Protein AF-A0A7W4C5N1-F1 (afdb_monomer)

Secondary structure (DSSP, 8-state):
---EEEEEEEEEEEEEEE----HHHHHHTTT-HHHHHHHHHHHHHHHHHTTT-EEEE-TT----TT-EEEEEEEEEEEEEEEGGGEETTEEPTTHHHHHHHHHHHHHHHHHHHSSSEEEEEEEEE-----------

Nearest PDB structures (foldseek):
  2v8d-assembly1_A  TM=3.261E-01  e=5.263E-03  Lachancea kluyveri
  2v8v-assembly1_B  TM=2.972E-01  e=4.337E-03  Lachancea kluyveri
  1r3n-assembly2_C  TM=3.039E-01  e=2.815E-02  Lachancea kluyveri
  3qae-assembly1_A-2  TM=3.222E-01  e=3.961E-01  Streptococcus pneumoniae R6
  2y9h-assembly3_E  TM=3.657E-01  e=2.571E+00  Thermus thermophilus HB8

Mean predicted aligned error: 8.04 Å

Sequence (136 aa):
MSDSAVFEIMAQFKLVITHEFTSEDLADAEGDIPTMHENFEHEVQVGFSQSDIDIMIDDDVKITADNQIGFSGYLKRCYEFKTEEFDNDELIDGCFETQLNDMKLEVINCCDMSLYEITLISYSWADDELVEIIPN

Structure (mmCIF, N/CA/C/O backbone):
data_AF-A0A7W4C5N1-F1
#
_entry.id   AF-A0A7W4C5N1-F1
#
loop_
_atom_site.group_PDB
_atom_site.id
_atom_site.type_symbol
_atom_site.label_atom_id
_atom_site.label_alt_id
_atom_site.label_comp_id
_atom_site.label_asym_id
_atom_site.label_entity_id
_atom_site.label_seq_id
_atom_site.pdbx_PDB_ins_code
_atom_site.Cartn_x
_atom_site.Cartn_y
_atom_site.Cartn_z
_atom_site.occupancy
_atom_site.B_iso_or_equiv
_atom_site.auth_seq_id
_atom_site.auth_comp_id
_atom_site.auth_asym_id
_atom_site.auth_atom_id
_atom_site.pdbx_PDB_model_num
ATOM 1 N N . MET A 1 1 ? 28.747 10.958 -24.511 1.00 49.50 1 MET A N 1
ATOM 2 C CA . MET A 1 1 ? 27.674 11.038 -23.506 1.00 49.50 1 MET A CA 1
ATOM 3 C C . MET A 1 1 ? 26.752 9.888 -23.849 1.00 49.50 1 MET A C 1
ATOM 5 O O . MET A 1 1 ? 26.517 9.699 -25.031 1.00 49.50 1 MET A O 1
ATOM 9 N N . SER A 1 2 ? 26.448 9.015 -22.895 1.00 54.16 2 SER A N 1
ATOM 10 C CA . SER A 1 2 ? 25.509 7.909 -23.099 1.00 54.16 2 SER A CA 1
ATOM 11 C C . SER A 1 2 ? 24.101 8.480 -23.026 1.00 54.16 2 SER A C 1
ATOM 13 O O . SER A 1 2 ? 23.802 9.158 -22.045 1.00 54.16 2 SER A O 1
ATOM 15 N N . ASP A 1 3 ? 23.293 8.246 -24.052 1.00 71.62 3 ASP A N 1
ATOM 16 C CA . ASP A 1 3 ? 21.919 8.733 -24.098 1.00 71.62 3 ASP A CA 1
ATOM 17 C C . ASP A 1 3 ? 21.072 7.897 -23.123 1.00 71.62 3 ASP A C 1
ATOM 19 O O . ASP A 1 3 ? 21.063 6.666 -23.185 1.00 71.62 3 ASP A O 1
ATOM 23 N N . SER A 1 4 ? 20.412 8.543 -22.171 1.00 76.12 4 SER A N 1
ATOM 24 C CA . SER A 1 4 ? 19.493 7.896 -21.233 1.00 76.12 4 SER A CA 1
ATOM 25 C C . SER A 1 4 ? 18.124 8.557 -21.307 1.00 76.12 4 SER A C 1
ATOM 27 O O . SER A 1 4 ? 17.996 9.712 -21.719 1.00 76.12 4 SER A O 1
ATOM 29 N N . ALA A 1 5 ? 17.097 7.803 -20.937 1.00 76.50 5 ALA A N 1
ATOM 30 C CA . ALA A 1 5 ? 15.722 8.265 -20.888 1.00 76.50 5 ALA A CA 1
ATOM 31 C C . ALA A 1 5 ? 15.152 8.008 -19.489 1.00 76.50 5 ALA A C 1
ATOM 33 O O . ALA A 1 5 ? 15.393 6.959 -18.891 1.00 76.50 5 ALA A O 1
ATOM 34 N N . VAL A 1 6 ? 14.421 8.988 -18.955 1.00 81.44 6 VAL A N 1
ATOM 35 C CA . VAL A 1 6 ? 13.794 8.902 -17.632 1.00 81.44 6 VAL A CA 1
ATOM 36 C C . VAL A 1 6 ? 12.314 8.606 -17.809 1.00 81.44 6 VAL A C 1
ATOM 38 O O . VAL A 1 6 ? 11.621 9.311 -18.539 1.00 81.44 6 VAL A O 1
ATOM 41 N N . PHE A 1 7 ? 11.845 7.570 -17.124 1.00 78.88 7 PHE A N 1
ATOM 42 C CA . PHE A 1 7 ? 10.466 7.111 -17.160 1.00 78.88 7 PHE A CA 1
ATOM 43 C C . PHE A 1 7 ? 9.846 7.265 -15.790 1.00 78.88 7 PHE A C 1
ATOM 45 O O . PHE A 1 7 ? 10.428 6.875 -14.779 1.00 78.88 7 PHE A O 1
ATOM 52 N N . GLU A 1 8 ? 8.643 7.810 -15.778 1.00 84.62 8 GLU A N 1
ATOM 53 C CA . GLU A 1 8 ? 7.815 7.896 -14.594 1.00 84.62 8 GLU A CA 1
ATOM 54 C C . GLU A 1 8 ? 6.818 6.739 -14.616 1.00 84.62 8 GLU A C 1
ATOM 56 O O . GLU A 1 8 ? 6.030 6.610 -15.547 1.00 84.62 8 GLU A O 1
ATOM 61 N N . ILE A 1 9 ? 6.873 5.883 -13.599 1.00 85.00 9 ILE A N 1
ATOM 62 C CA . ILE A 1 9 ? 5.985 4.731 -13.462 1.00 85.00 9 ILE A CA 1
ATOM 63 C C . ILE A 1 9 ? 5.054 4.992 -12.286 1.00 85.00 9 ILE A C 1
ATOM 65 O O . ILE A 1 9 ? 5.501 5.288 -11.174 1.00 85.00 9 ILE A O 1
ATOM 69 N N . MET A 1 10 ? 3.752 4.857 -12.535 1.00 88.88 10 MET A N 1
ATOM 70 C CA . MET A 1 10 ? 2.719 4.932 -11.512 1.00 88.88 10 MET A CA 1
ATOM 71 C C . MET A 1 10 ? 2.015 3.582 -11.376 1.00 88.88 10 MET A C 1
ATOM 73 O O . MET A 1 10 ? 1.438 3.055 -12.327 1.00 88.88 10 MET A O 1
ATOM 77 N N . ALA A 1 11 ? 2.024 3.047 -10.161 1.00 90.44 11 ALA A N 1
ATOM 78 C CA . ALA A 1 11 ? 1.266 1.871 -9.778 1.00 90.44 11 ALA A CA 1
ATOM 79 C C . ALA A 1 11 ? 0.149 2.247 -8.803 1.00 90.44 11 ALA A C 1
ATOM 81 O O . ALA A 1 11 ? 0.289 3.148 -7.978 1.00 90.44 11 ALA A O 1
ATOM 82 N N . GLN A 1 12 ? -0.958 1.525 -8.898 1.00 92.38 12 GLN A N 1
ATOM 83 C CA . GLN A 1 12 ? -2.094 1.583 -7.991 1.00 92.38 12 GLN A CA 1
ATOM 84 C C . GLN A 1 12 ? -2.235 0.233 -7.303 1.00 92.38 12 GLN A C 1
ATOM 86 O O . GLN A 1 12 ? -2.069 -0.823 -7.924 1.00 92.38 12 GLN A O 1
ATOM 91 N N . PHE A 1 13 ? -2.584 0.241 -6.028 1.00 92.44 13 PHE A N 1
ATOM 92 C CA . PHE A 1 13 ? -2.753 -0.983 -5.267 1.00 92.44 13 PHE A CA 1
ATOM 93 C C . PHE A 1 13 ? -3.878 -0.863 -4.246 1.00 92.44 13 PHE A C 1
ATOM 95 O O . PHE A 1 13 ? -4.353 0.225 -3.934 1.00 92.44 13 PHE A O 1
ATOM 102 N N . LYS A 1 14 ? -4.319 -2.018 -3.746 1.00 93.00 14 LYS A N 1
ATOM 103 C CA . LYS A 1 14 ? -5.305 -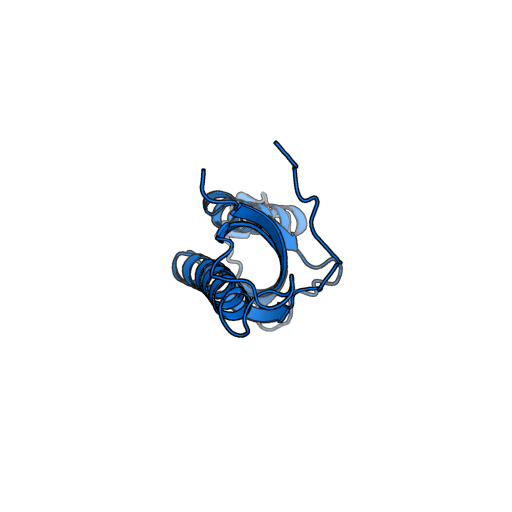2.114 -2.670 1.00 93.00 14 LYS A CA 1
ATOM 104 C C . LYS A 1 14 ? -4.775 -2.973 -1.547 1.00 93.00 14 LYS A C 1
ATOM 106 O O . LYS A 1 14 ? -4.237 -4.053 -1.802 1.00 93.00 14 LYS A O 1
ATOM 111 N N . LEU A 1 15 ? -4.978 -2.509 -0.327 1.00 92.94 15 LEU A N 1
ATOM 112 C CA . LEU A 1 15 ? -4.585 -3.176 0.901 1.00 92.94 15 LEU A CA 1
ATOM 113 C C . LEU A 1 15 ? -5.822 -3.486 1.735 1.00 92.94 15 LEU A C 1
ATOM 115 O O . LEU A 1 15 ? -6.825 -2.775 1.683 1.00 92.94 15 LEU A O 1
ATOM 119 N N . VAL A 1 16 ? -5.722 -4.533 2.539 1.00 92.12 16 VAL A N 1
ATOM 120 C CA . VAL A 1 16 ? -6.628 -4.781 3.657 1.00 92.12 16 VAL A CA 1
ATOM 121 C C . VAL A 1 16 ? -5.793 -4.863 4.917 1.00 92.12 16 VAL A C 1
ATOM 123 O O . VAL A 1 16 ? -4.829 -5.625 4.968 1.00 92.12 16 VAL A O 1
ATOM 126 N N . ILE A 1 17 ? -6.174 -4.087 5.923 1.00 90.94 17 ILE A N 1
ATOM 127 C CA . ILE A 1 17 ? -5.542 -4.084 7.238 1.00 90.94 17 ILE A CA 1
ATOM 128 C C . ILE A 1 17 ? -6.499 -4.724 8.229 1.00 90.94 17 ILE A C 1
ATOM 130 O O . ILE A 1 17 ? -7.671 -4.350 8.286 1.00 90.94 17 ILE A O 1
ATOM 134 N N . THR A 1 18 ? -6.000 -5.689 8.995 1.00 89.38 18 THR A N 1
ATOM 135 C CA . THR A 1 18 ? -6.751 -6.308 10.089 1.00 89.38 18 THR A CA 1
ATOM 136 C C . THR A 1 18 ? -6.353 -5.631 11.394 1.00 89.38 18 THR A C 1
ATOM 138 O O . THR A 1 18 ? -5.192 -5.696 11.800 1.00 89.38 18 THR A O 1
ATOM 141 N N . HIS A 1 19 ? -7.306 -4.964 12.044 1.00 88.19 19 HIS A N 1
ATOM 142 C CA . HIS A 1 19 ? -7.068 -4.262 13.302 1.00 88.19 19 HIS A CA 1
ATOM 143 C C . HIS A 1 19 ? -8.289 -4.341 14.222 1.00 88.19 19 HIS A C 1
ATOM 145 O O . HIS A 1 19 ? -9.363 -3.829 13.907 1.00 88.19 19 HIS A O 1
ATOM 151 N N . GLU A 1 20 ? -8.120 -4.990 15.373 1.00 88.12 20 GLU A N 1
ATOM 152 C CA . GLU A 1 20 ? -9.146 -5.064 16.412 1.00 88.12 20 GLU A CA 1
ATOM 153 C C . GLU A 1 20 ? -9.065 -3.831 17.317 1.00 88.12 20 GLU A C 1
ATOM 155 O O . GLU A 1 20 ? -8.172 -3.736 18.157 1.00 88.12 20 GLU A O 1
ATOM 160 N N . PHE A 1 21 ? -10.021 -2.912 17.158 1.00 86.12 21 PHE A N 1
ATOM 161 C CA . PHE A 1 21 ? -10.134 -1.740 18.023 1.00 86.12 21 PHE A CA 1
ATOM 162 C C . PHE A 1 21 ? -10.452 -2.144 19.461 1.00 86.12 21 PHE A C 1
ATOM 164 O O . PHE A 1 21 ? -11.401 -2.882 19.744 1.00 86.12 21 PHE A O 1
ATOM 171 N N . THR A 1 22 ? -9.673 -1.603 20.382 1.00 87.75 22 THR A N 1
ATOM 172 C CA . THR A 1 22 ? -9.767 -1.845 21.813 1.00 87.75 22 THR A CA 1
ATOM 173 C C . THR A 1 22 ? -10.467 -0.691 22.532 1.00 87.75 22 THR A C 1
ATOM 175 O O . THR A 1 22 ? -10.771 0.366 21.978 1.00 87.75 22 THR A O 1
ATOM 178 N N . SER A 1 23 ? -10.731 -0.876 23.827 1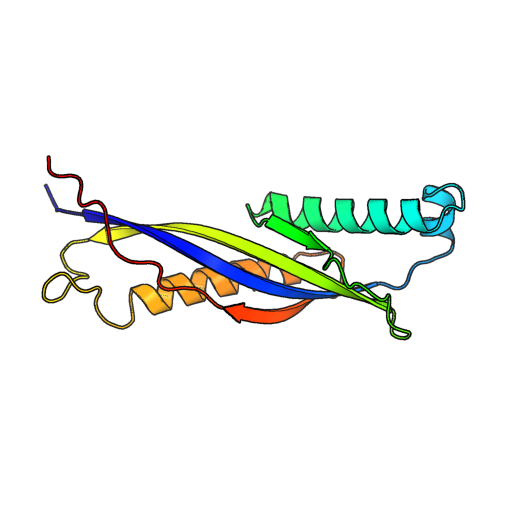.00 88.62 23 SER A N 1
ATOM 179 C CA . SER A 1 23 ? -11.233 0.205 24.681 1.00 88.62 23 SER A CA 1
ATOM 180 C C . SER A 1 23 ? -10.216 1.327 24.917 1.00 88.62 23 SER A C 1
ATOM 182 O O . SER A 1 23 ? -10.621 2.397 25.360 1.00 88.62 23 SER A O 1
ATOM 184 N N . GLU A 1 24 ? -8.924 1.067 24.698 1.00 90.81 24 GLU A N 1
ATOM 185 C CA . GLU A 1 24 ? -7.861 2.074 24.804 1.00 90.81 24 GLU A CA 1
ATOM 186 C C . GLU A 1 24 ? -7.916 3.017 23.601 1.00 90.81 24 GLU A C 1
ATOM 188 O O . GLU A 1 24 ? -8.033 4.221 23.801 1.00 90.81 24 GLU A O 1
ATO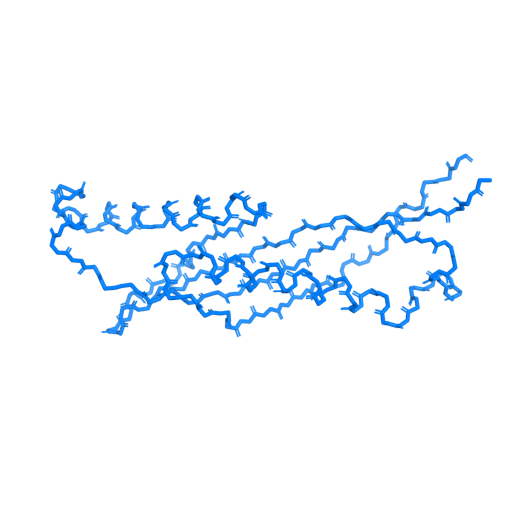M 193 N N . ASP A 1 25 ? -8.038 2.471 22.387 1.00 87.62 25 ASP A N 1
ATOM 194 C CA . ASP A 1 25 ? -8.205 3.255 21.152 1.00 87.62 25 ASP A CA 1
ATOM 195 C C . ASP A 1 25 ? -9.431 4.180 21.228 1.00 87.62 25 ASP A C 1
ATOM 197 O O . ASP A 1 25 ? -9.390 5.355 20.861 1.00 87.62 25 ASP A O 1
ATOM 201 N N . LEU A 1 26 ? -10.533 3.668 21.786 1.00 89.31 26 LEU A N 1
ATOM 202 C CA . LEU A 1 26 ? -11.740 4.459 22.008 1.00 89.31 26 LEU A CA 1
ATOM 203 C C . LEU A 1 26 ? -11.547 5.533 23.091 1.00 89.31 26 LEU A C 1
ATOM 205 O O . LEU A 1 26 ? -12.152 6.600 23.003 1.00 89.31 26 LEU A O 1
ATOM 209 N N . ALA A 1 27 ? -10.749 5.266 24.126 1.00 92.25 27 ALA A N 1
ATOM 210 C CA . ALA A 1 27 ? -10.459 6.244 25.172 1.00 92.25 27 ALA A CA 1
ATOM 211 C C . ALA A 1 27 ? -9.560 7.377 24.655 1.00 92.25 27 ALA A C 1
ATOM 213 O O . ALA A 1 27 ? -9.820 8.538 24.977 1.00 92.25 27 ALA A O 1
ATOM 214 N N . ASP A 1 28 ? -8.572 7.050 23.821 1.00 91.38 28 ASP A N 1
ATOM 215 C CA . ASP A 1 28 ? -7.698 8.012 23.142 1.00 91.38 28 ASP A CA 1
ATOM 216 C C . ASP A 1 28 ? -8.479 8.906 22.168 1.00 91.38 28 ASP A C 1
ATOM 218 O O . ASP A 1 28 ? -8.148 10.077 21.986 1.00 91.38 28 ASP A O 1
ATOM 222 N N . ALA A 1 29 ? -9.575 8.386 21.614 1.00 91.00 29 ALA A N 1
ATOM 223 C CA . ALA A 1 29 ? -10.540 9.128 20.807 1.00 91.00 29 ALA A CA 1
ATOM 224 C C . ALA A 1 29 ? -11.659 9.813 21.624 1.00 91.00 29 ALA A C 1
ATOM 226 O O . ALA A 1 29 ? -12.700 10.167 21.075 1.00 91.00 29 ALA A O 1
ATOM 227 N N . GLU A 1 30 ? -11.502 9.966 22.943 1.00 93.25 30 GLU A N 1
ATOM 228 C CA . GLU A 1 30 ? -12.492 10.583 23.847 1.00 93.25 30 GLU A CA 1
ATOM 229 C C . GLU A 1 30 ? -13.897 9.937 23.807 1.00 93.25 30 GLU A C 1
ATOM 231 O O . GLU A 1 30 ? -14.908 10.555 24.152 1.00 93.25 30 GLU A O 1
ATOM 236 N N . GLY A 1 31 ? -13.980 8.661 23.427 1.00 88.06 31 GLY A N 1
ATOM 237 C CA . GLY A 1 31 ? -15.233 7.928 23.264 1.00 88.06 31 GLY A CA 1
ATOM 238 C C . GLY A 1 31 ? -15.912 8.112 21.904 1.00 88.06 31 GLY A C 1
ATOM 239 O O . GLY A 1 31 ? -17.028 7.614 21.729 1.00 88.06 31 GLY A O 1
ATOM 240 N N . ASP A 1 32 ? -15.280 8.808 20.957 1.00 88.06 32 ASP A N 1
ATOM 241 C CA . ASP A 1 32 ? -15.822 9.078 19.628 1.00 88.06 32 ASP A CA 1
ATOM 242 C C . ASP A 1 32 ? -15.302 8.080 18.582 1.00 88.06 32 ASP A C 1
ATOM 244 O O . ASP A 1 32 ? -14.118 8.021 18.261 1.00 88.06 32 ASP A O 1
ATOM 248 N N . ILE A 1 33 ? -16.219 7.282 18.029 1.00 85.19 33 ILE A N 1
ATOM 249 C CA . ILE A 1 33 ? -15.891 6.238 17.048 1.00 85.19 33 ILE A CA 1
ATOM 250 C C . ILE A 1 33 ? -15.298 6.833 15.756 1.00 85.19 33 ILE A C 1
ATOM 252 O O . ILE A 1 33 ? -14.259 6.340 15.329 1.00 85.19 33 ILE A O 1
ATOM 256 N N . PRO A 1 34 ? -15.887 7.869 15.122 1.00 86.06 34 PRO A N 1
ATOM 257 C CA . PRO A 1 34 ? -15.275 8.521 13.963 1.00 86.06 34 PRO A CA 1
ATOM 258 C C . PRO A 1 34 ? -13.831 8.961 14.215 1.00 86.06 34 PRO A C 1
ATOM 260 O O . PRO A 1 34 ? -12.952 8.587 13.447 1.00 86.06 34 PRO A O 1
ATOM 263 N N . THR A 1 35 ? -13.574 9.650 15.331 1.00 88.12 35 THR A N 1
ATOM 264 C CA . THR A 1 35 ? -12.221 10.091 15.706 1.00 88.12 35 THR A CA 1
ATOM 265 C C . THR A 1 35 ? -11.256 8.912 15.876 1.00 88.12 35 THR A C 1
ATOM 267 O O . THR A 1 35 ? -10.111 8.982 15.442 1.00 88.12 35 THR A O 1
ATOM 270 N N . MET A 1 36 ? -11.708 7.794 16.452 1.00 88.31 36 MET A N 1
ATOM 271 C CA . MET A 1 36 ? -10.905 6.569 16.568 1.00 88.31 36 MET A CA 1
ATOM 272 C C . MET A 1 36 ? -10.489 6.024 15.192 1.00 88.31 36 MET A C 1
ATOM 274 O O . MET A 1 36 ? -9.340 5.626 15.005 1.00 88.31 36 MET A O 1
ATOM 278 N N . HIS A 1 37 ? -11.399 6.036 14.214 1.00 85.19 37 HIS A N 1
ATOM 279 C CA . HIS A 1 37 ? -11.089 5.619 12.844 1.00 85.19 37 HIS A CA 1
ATOM 280 C C . HIS A 1 37 ? -10.159 6.600 12.125 1.00 85.19 37 HIS A C 1
ATOM 282 O O . HIS A 1 37 ? -9.239 6.149 11.449 1.00 85.19 37 HIS A O 1
ATOM 288 N N . GLU A 1 38 ? -10.361 7.908 12.296 1.00 87.69 38 GLU A N 1
ATOM 289 C CA . GLU A 1 38 ? -9.484 8.945 11.733 1.00 87.69 38 GLU A CA 1
ATOM 290 C C . GLU A 1 38 ? -8.057 8.843 12.295 1.00 87.69 38 GLU A C 1
ATOM 292 O O . GLU A 1 38 ? -7.087 8.930 11.543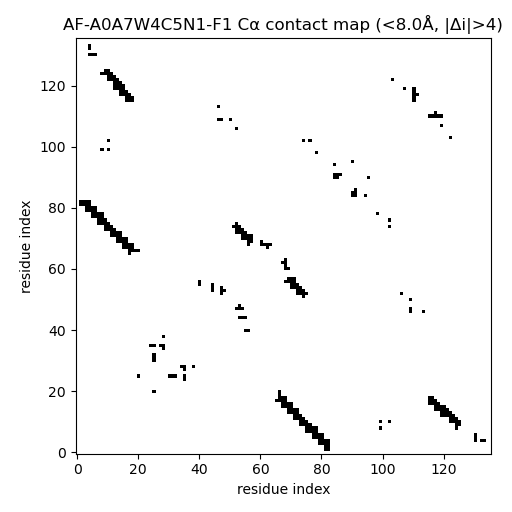 1.00 87.69 38 GLU A O 1
ATOM 297 N N . ASN A 1 39 ? -7.913 8.592 13.602 1.00 89.81 39 ASN A N 1
ATOM 298 C CA . ASN A 1 39 ? -6.612 8.378 14.241 1.00 89.81 39 ASN A CA 1
ATOM 299 C C . ASN A 1 39 ? -5.894 7.156 13.654 1.00 89.81 39 ASN A C 1
ATOM 301 O O . ASN A 1 39 ? -4.713 7.241 13.319 1.00 89.81 39 ASN A O 1
ATOM 305 N N . PHE A 1 40 ? -6.614 6.043 13.491 1.00 89.38 40 PHE A N 1
ATOM 306 C CA . PHE A 1 40 ? -6.074 4.834 12.875 1.00 89.38 40 PHE A CA 1
ATOM 307 C C . PHE A 1 40 ? -5.671 5.065 11.413 1.00 89.38 40 PHE A C 1
ATOM 309 O O . PHE A 1 40 ? -4.564 4.708 11.018 1.00 89.38 40 PHE A O 1
ATOM 316 N N . GLU A 1 41 ? -6.529 5.699 10.607 1.00 89.31 41 GLU A N 1
ATOM 317 C CA . GLU A 1 41 ? -6.200 6.050 9.221 1.00 89.31 41 GLU A CA 1
ATOM 318 C C . GLU A 1 41 ? -4.918 6.888 9.159 1.00 89.31 41 GLU A C 1
ATOM 320 O O . GLU A 1 41 ? -4.015 6.579 8.376 1.00 89.31 41 GLU A O 1
ATOM 325 N N . HIS A 1 42 ? -4.814 7.905 10.016 1.00 91.00 42 HIS A N 1
ATOM 326 C CA . HIS A 1 42 ? -3.648 8.772 10.078 1.00 91.00 42 HIS A CA 1
ATOM 327 C C . HIS A 1 42 ? -2.375 8.006 10.459 1.00 91.00 42 HIS A C 1
ATOM 329 O O . HIS A 1 42 ? -1.332 8.209 9.839 1.00 91.00 42 HIS A O 1
ATOM 335 N N . GLU A 1 43 ? -2.443 7.105 11.441 1.00 91.56 43 GLU A N 1
ATOM 336 C CA . GLU A 1 43 ? -1.297 6.291 11.856 1.00 91.56 43 GLU A CA 1
ATOM 337 C C . GLU A 1 43 ? -0.781 5.414 10.708 1.00 91.56 43 GLU A C 1
ATOM 339 O O . GLU A 1 43 ? 0.422 5.404 10.420 1.00 91.56 43 GLU A O 1
ATOM 344 N N . VAL A 1 44 ? -1.685 4.735 9.995 1.00 90.94 44 VAL A N 1
ATOM 345 C CA . VAL A 1 44 ? -1.312 3.908 8.840 1.00 90.94 44 VAL A CA 1
ATOM 346 C C . VAL A 1 44 ? -0.729 4.784 7.723 1.00 90.94 44 VAL A C 1
ATOM 348 O O . VAL A 1 44 ? 0.327 4.456 7.180 1.00 90.94 44 VAL A O 1
ATOM 351 N N . GLN A 1 45 ? -1.354 5.923 7.405 1.00 91.38 45 GLN A N 1
ATOM 352 C CA . GLN A 1 45 ? -0.845 6.870 6.404 1.00 91.38 45 GLN A CA 1
ATOM 353 C C . GLN A 1 45 ? 0.565 7.360 6.739 1.00 91.38 45 GLN A C 1
ATOM 355 O O . GLN A 1 45 ? 1.427 7.404 5.861 1.00 91.38 45 GLN A O 1
ATOM 360 N N . VAL A 1 46 ? 0.834 7.677 8.008 1.00 91.31 46 VAL A N 1
ATOM 361 C CA . VAL A 1 46 ? 2.171 8.074 8.464 1.00 91.31 46 VAL A CA 1
ATOM 362 C C . VAL A 1 46 ? 3.172 6.946 8.227 1.00 91.31 46 VAL A C 1
ATOM 364 O O . VAL A 1 46 ? 4.250 7.214 7.695 1.00 91.31 46 VAL A O 1
ATOM 367 N N . GLY A 1 47 ? 2.818 5.696 8.538 1.00 90.31 47 GLY A N 1
ATOM 368 C CA . GLY A 1 47 ? 3.668 4.529 8.282 1.00 90.31 47 GLY A CA 1
ATOM 369 C C . GLY A 1 47 ? 4.070 4.378 6.809 1.00 90.31 47 GLY A C 1
ATOM 370 O O . GLY A 1 47 ? 5.251 4.214 6.504 1.00 90.31 47 GLY A O 1
ATOM 371 N N . PHE A 1 48 ? 3.114 4.514 5.888 1.00 91.88 48 PHE A N 1
ATOM 372 C CA . PHE A 1 48 ? 3.373 4.409 4.446 1.00 91.88 48 PHE A CA 1
ATOM 373 C C . PHE A 1 48 ? 4.116 5.627 3.881 1.00 91.88 48 PHE A C 1
ATOM 375 O O . PHE A 1 48 ? 5.026 5.472 3.062 1.00 91.88 48 PHE A O 1
ATOM 382 N N . SER A 1 49 ? 3.821 6.829 4.385 1.00 90.62 49 SER A N 1
ATOM 383 C CA . SER A 1 49 ? 4.482 8.066 3.947 1.00 90.62 49 SER A CA 1
ATOM 384 C C . SER A 1 49 ? 5.987 8.082 4.237 1.00 90.62 49 SER A C 1
ATOM 386 O O . SER A 1 49 ? 6.747 8.714 3.510 1.00 90.62 49 SER A O 1
ATOM 388 N N . GLN A 1 50 ? 6.452 7.340 5.251 1.00 88.25 50 GLN A N 1
ATOM 389 C CA . GLN A 1 50 ? 7.886 7.178 5.529 1.00 88.25 50 GLN A CA 1
ATOM 390 C C . GLN A 1 50 ? 8.630 6.427 4.415 1.00 88.25 50 GLN A C 1
ATOM 392 O O . GLN A 1 50 ? 9.854 6.511 4.340 1.00 88.25 50 GLN A O 1
ATOM 397 N N . SER A 1 51 ? 7.895 5.700 3.571 1.00 87.19 51 SER A N 1
ATOM 398 C CA . SER A 1 51 ? 8.404 4.981 2.400 1.00 87.19 51 SER A CA 1
ATOM 399 C C . SER A 1 51 ? 8.029 5.679 1.083 1.00 87.19 51 SER A C 1
ATOM 401 O O . SER A 1 51 ? 8.076 5.055 0.028 1.00 87.19 51 SER A O 1
ATOM 403 N N . ASP A 1 52 ? 7.618 6.955 1.120 1.00 89.00 52 ASP A N 1
ATOM 404 C CA . ASP A 1 52 ? 7.122 7.701 -0.047 1.00 89.00 52 ASP A CA 1
ATOM 405 C C . ASP A 1 52 ? 6.007 6.943 -0.798 1.00 89.00 52 ASP A C 1
ATOM 407 O O . ASP A 1 52 ? 6.002 6.869 -2.035 1.00 89.00 52 ASP A O 1
ATOM 411 N N . ILE A 1 53 ? 5.107 6.311 -0.035 1.00 91.44 53 ILE A N 1
ATOM 412 C CA . ILE A 1 53 ? 3.927 5.607 -0.534 1.00 91.44 53 ILE A CA 1
ATOM 413 C C . ILE A 1 53 ? 2.684 6.323 -0.015 1.00 91.44 53 ILE A C 1
ATOM 415 O O . ILE A 1 53 ? 2.505 6.473 1.194 1.00 91.44 53 ILE A O 1
ATOM 419 N N . ASP A 1 54 ? 1.804 6.716 -0.929 1.00 89.50 54 ASP A N 1
ATOM 420 C CA . ASP A 1 54 ? 0.549 7.366 -0.578 1.00 89.50 54 ASP A CA 1
ATOM 421 C C . ASP A 1 54 ? -0.569 6.327 -0.479 1.00 89.50 54 ASP A C 1
ATOM 423 O O . ASP A 1 54 ? -0.770 5.518 -1.389 1.00 89.50 54 ASP A O 1
ATOM 427 N N . ILE A 1 55 ? -1.329 6.367 0.614 1.00 90.56 55 ILE A N 1
ATOM 428 C CA . ILE A 1 55 ? -2.526 5.544 0.806 1.00 90.56 55 ILE A CA 1
ATOM 429 C C . ILE A 1 55 ? -3.683 6.399 1.321 1.00 90.56 55 ILE A C 1
ATOM 431 O O . ILE A 1 55 ? -3.489 7.414 1.986 1.00 90.56 55 ILE A O 1
ATOM 435 N N . MET A 1 56 ? -4.900 5.957 1.049 1.00 87.62 56 MET A N 1
ATOM 436 C CA . MET A 1 56 ? -6.140 6.540 1.543 1.00 87.62 56 MET A CA 1
ATOM 437 C C . MET A 1 56 ? -7.111 5.424 1.898 1.00 87.62 56 MET A C 1
ATOM 439 O O . MET A 1 56 ? -7.093 4.357 1.274 1.00 87.62 56 MET A O 1
ATOM 443 N N . ILE A 1 57 ? -7.937 5.655 2.915 1.00 84.12 57 ILE A N 1
ATOM 444 C CA . ILE A 1 57 ? -9.016 4.725 3.226 1.00 84.12 57 ILE A CA 1
ATOM 445 C C . ILE A 1 57 ? -9.964 4.643 2.022 1.00 84.12 57 ILE A C 1
ATOM 447 O O . ILE A 1 57 ? -10.211 5.646 1.351 1.00 84.12 57 ILE A O 1
ATOM 451 N N . ASP A 1 58 ? -10.467 3.451 1.700 1.00 80.25 58 ASP A N 1
ATOM 452 C CA . ASP A 1 58 ? -11.471 3.346 0.640 1.00 80.25 58 ASP A CA 1
ATOM 453 C C . ASP A 1 58 ? -12.755 4.077 1.086 1.00 80.25 58 ASP A C 1
ATOM 455 O O . ASP A 1 58 ? -13.287 3.806 2.162 1.00 80.25 58 ASP A O 1
ATOM 459 N N . ASP A 1 59 ? -13.306 4.958 0.243 1.00 62.81 59 ASP A N 1
ATOM 460 C CA . ASP A 1 59 ? -14.544 5.714 0.538 1.00 62.81 59 ASP A CA 1
ATOM 461 C C . ASP A 1 59 ? -15.734 4.802 0.928 1.00 62.81 59 ASP A C 1
ATOM 463 O O . ASP A 1 59 ? -16.667 5.217 1.616 1.00 62.81 59 ASP A O 1
ATOM 467 N N . ASP A 1 60 ? -15.690 3.538 0.495 1.00 60.88 60 ASP A N 1
ATOM 468 C CA . ASP A 1 60 ? -16.691 2.499 0.745 1.00 60.88 60 ASP A CA 1
ATOM 469 C C . ASP A 1 60 ? -16.362 1.590 1.952 1.00 60.88 60 ASP A C 1
ATOM 471 O O . ASP A 1 60 ? -16.947 0.504 2.078 1.00 60.88 60 ASP A O 1
ATOM 475 N N . VAL A 1 61 ? -15.445 1.981 2.850 1.00 57.41 61 VAL A N 1
ATOM 476 C CA . VAL A 1 61 ? -15.095 1.164 4.023 1.00 57.41 61 VAL A CA 1
ATOM 477 C C . VAL A 1 61 ? -16.322 0.914 4.898 1.00 57.41 61 VAL A C 1
ATOM 479 O O . VAL A 1 61 ? -16.802 1.742 5.670 1.00 57.41 61 VAL A O 1
ATOM 482 N N . LYS A 1 62 ? -16.804 -0.323 4.817 1.00 56.75 62 LYS A N 1
ATOM 483 C CA . LYS A 1 62 ? -17.547 -0.966 5.890 1.00 56.75 62 LYS A CA 1
ATOM 484 C C . LYS A 1 62 ? -16.498 -1.660 6.731 1.00 56.75 62 LYS A C 1
ATOM 486 O O . LYS A 1 62 ? -15.886 -2.601 6.234 1.00 56.75 62 LYS A O 1
ATOM 491 N N . ILE A 1 63 ? -16.315 -1.234 7.980 1.00 62.44 63 ILE A N 1
ATOM 492 C CA . ILE A 1 63 ? -15.641 -2.077 8.972 1.00 62.44 63 ILE A CA 1
ATOM 493 C C . ILE A 1 63 ? -16.420 -3.383 8.966 1.00 62.44 63 ILE A C 1
ATOM 495 O O . ILE A 1 63 ? -17.601 -3.435 9.332 1.00 62.44 63 ILE A O 1
ATOM 499 N N . THR A 1 64 ? -15.811 -4.407 8.386 1.00 60.91 64 THR A N 1
ATOM 500 C CA . THR A 1 64 ? -16.461 -5.704 8.279 1.00 60.91 64 THR A CA 1
ATOM 501 C C . THR A 1 64 ? -16.538 -6.307 9.678 1.00 60.91 64 THR A C 1
ATOM 503 O O . THR A 1 64 ? -15.815 -5.899 10.586 1.00 60.91 64 THR A O 1
ATOM 506 N N . ALA A 1 65 ? -17.414 -7.291 9.877 1.00 61.22 65 ALA A N 1
ATOM 507 C CA . ALA A 1 65 ? -17.503 -7.995 11.159 1.00 61.22 65 ALA A CA 1
ATOM 508 C C . ALA A 1 65 ? -16.170 -8.650 11.586 1.00 61.22 65 ALA A C 1
ATOM 510 O O . ALA A 1 65 ? -16.023 -9.017 12.748 1.00 61.22 65 ALA A O 1
ATOM 511 N N . ASP A 1 66 ? -15.222 -8.765 10.653 1.00 65.44 66 ASP A N 1
ATOM 512 C CA . ASP A 1 66 ? -13.915 -9.389 10.822 1.00 65.44 66 ASP A CA 1
ATOM 513 C C . ASP A 1 66 ? -12.791 -8.367 11.089 1.00 65.44 66 ASP A C 1
ATOM 515 O O . ASP A 1 66 ? -11.620 -8.710 10.963 1.00 65.44 66 ASP A O 1
ATOM 519 N N . ASN A 1 67 ? -13.118 -7.115 11.449 1.00 79.88 67 ASN A N 1
ATOM 520 C CA . ASN A 1 67 ? -12.140 -6.062 11.774 1.00 79.88 67 ASN A CA 1
ATOM 521 C C . ASN A 1 67 ? -11.163 -5.733 10.627 1.00 79.88 67 ASN A C 1
ATOM 523 O O . ASN A 1 67 ? -10.009 -5.366 10.850 1.00 79.88 67 ASN A O 1
ATOM 527 N N . GLN A 1 68 ? -11.633 -5.868 9.385 1.00 85.00 68 GLN A N 1
ATOM 528 C CA . GLN A 1 68 ? -10.856 -5.561 8.186 1.00 85.00 68 GLN A CA 1
ATOM 529 C C . GLN A 1 68 ? -11.225 -4.195 7.615 1.00 85.00 68 GLN A C 1
ATOM 531 O O . GLN A 1 68 ? -12.411 -3.884 7.453 1.00 85.00 68 GLN A O 1
ATOM 536 N N . ILE A 1 69 ? -10.200 -3.421 7.265 1.00 87.50 69 ILE A N 1
ATOM 537 C CA . ILE A 1 69 ? -10.305 -2.063 6.728 1.00 87.50 69 ILE A CA 1
ATOM 538 C C . ILE A 1 69 ? -9.566 -2.010 5.390 1.00 87.50 69 ILE A C 1
ATOM 540 O O . ILE A 1 69 ? -8.401 -2.396 5.300 1.00 87.50 69 ILE A O 1
ATOM 544 N N . GLY A 1 70 ? -10.265 -1.569 4.344 1.00 89.31 70 GLY A N 1
ATOM 545 C CA . GLY A 1 70 ? -9.722 -1.445 2.992 1.00 89.31 70 GLY A CA 1
ATOM 546 C C . GLY A 1 70 ? -9.044 -0.096 2.766 1.00 89.31 70 GLY A C 1
ATOM 547 O O . GLY A 1 70 ? -9.580 0.939 3.155 1.00 89.31 70 GLY A O 1
ATOM 548 N N . PHE A 1 71 ? -7.890 -0.119 2.106 1.00 91.38 71 PHE A N 1
ATOM 549 C CA . PHE A 1 71 ? -7.169 1.072 1.666 1.00 91.38 71 PHE A CA 1
ATOM 550 C C . PHE A 1 71 ? -6.847 0.965 0.178 1.00 91.38 71 PHE A C 1
ATOM 552 O O . PHE A 1 71 ? -6.453 -0.102 -0.304 1.00 91.38 71 PHE A O 1
ATOM 559 N N . SER A 1 72 ? -6.930 2.087 -0.528 1.00 91.81 72 SER A N 1
ATO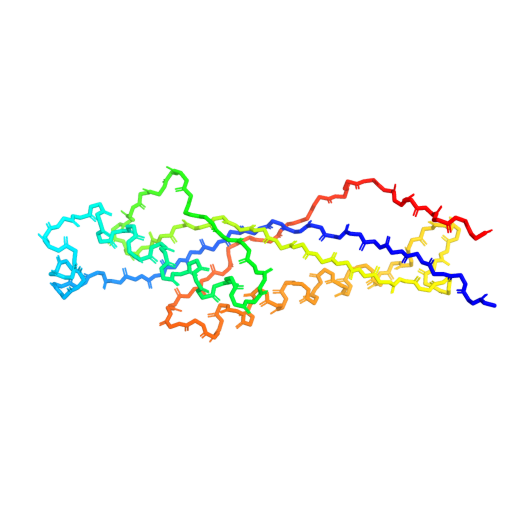M 560 C CA . SER A 1 72 ? -6.343 2.256 -1.855 1.00 91.81 72 SER A CA 1
ATOM 561 C C . SER A 1 72 ? -5.056 3.056 -1.738 1.00 91.81 72 SER A C 1
ATOM 563 O O . SER A 1 72 ? -4.956 3.978 -0.934 1.00 91.81 72 SER A O 1
ATOM 565 N N . GLY A 1 73 ? -4.062 2.722 -2.549 1.00 91.00 73 GLY A N 1
ATOM 566 C CA . GLY A 1 73 ? -2.794 3.430 -2.546 1.00 91.00 73 GLY A CA 1
ATOM 567 C C . GLY A 1 73 ? -2.174 3.561 -3.920 1.00 91.00 73 GLY A C 1
ATOM 568 O O . GLY A 1 73 ? -2.546 2.870 -4.873 1.00 91.00 73 GLY A O 1
ATOM 569 N N . TYR A 1 74 ? -1.225 4.483 -3.998 1.00 90.75 74 TYR A N 1
ATOM 570 C CA . TYR A 1 74 ? -0.519 4.858 -5.208 1.00 90.75 74 TYR A CA 1
ATOM 571 C C . TYR A 1 74 ? 0.978 4.902 -4.916 1.00 90.75 74 TYR A C 1
ATOM 573 O O . TYR A 1 74 ? 1.419 5.409 -3.886 1.00 90.75 74 TYR A O 1
ATOM 581 N N . LEU A 1 75 ? 1.765 4.355 -5.838 1.00 91.31 75 LEU A N 1
ATOM 582 C CA . LEU A 1 75 ? 3.218 4.373 -5.783 1.00 91.31 75 LEU A CA 1
ATOM 583 C C . LEU A 1 75 ? 3.753 4.952 -7.081 1.00 91.31 75 LEU A C 1
ATOM 585 O O . LEU A 1 75 ? 3.441 4.458 -8.164 1.00 91.31 75 LEU A O 1
ATOM 589 N N . LYS A 1 76 ? 4.577 5.987 -6.962 1.00 89.00 76 LYS A N 1
ATOM 590 C CA . LYS A 1 76 ? 5.141 6.702 -8.098 1.00 89.00 76 LYS A CA 1
ATOM 591 C C . LYS A 1 76 ? 6.660 6.729 -7.998 1.00 89.00 76 LYS A C 1
ATOM 593 O O . LYS A 1 76 ? 7.201 7.137 -6.969 1.00 89.00 76 LYS A O 1
ATOM 598 N N . ARG A 1 77 ? 7.349 6.279 -9.048 1.00 87.94 77 ARG A N 1
ATOM 599 C CA . ARG A 1 77 ? 8.817 6.197 -9.096 1.00 87.94 77 ARG A CA 1
ATOM 600 C C . ARG A 1 77 ? 9.343 6.629 -10.461 1.00 87.94 77 ARG A C 1
ATOM 602 O O . ARG A 1 77 ? 8.693 6.402 -11.478 1.00 87.94 77 ARG A O 1
ATOM 609 N N . CYS A 1 78 ? 10.526 7.240 -10.468 1.00 86.25 78 CYS A N 1
ATOM 610 C CA . CYS A 1 78 ? 11.235 7.610 -11.690 1.00 86.25 78 CYS A CA 1
ATOM 611 C C . CYS A 1 78 ? 12.448 6.699 -11.878 1.00 86.25 78 CYS A C 1
ATOM 613 O O . CYS A 1 78 ? 13.272 6.582 -10.970 1.00 86.25 78 CYS A O 1
ATOM 615 N N . TYR A 1 79 ? 12.576 6.107 -13.060 1.00 84.38 79 TYR A N 1
ATOM 616 C CA . TYR A 1 79 ? 13.679 5.222 -13.418 1.00 84.38 79 TYR A CA 1
ATOM 617 C C . TYR A 1 79 ? 14.428 5.766 -14.626 1.00 84.38 79 TYR A C 1
ATOM 619 O O . TYR A 1 79 ? 13.821 6.211 -15.599 1.00 84.38 79 TYR A O 1
ATOM 627 N N . GLU A 1 80 ? 15.754 5.738 -14.555 1.00 83.62 80 GLU A N 1
ATOM 628 C CA . GLU A 1 80 ? 16.622 6.068 -15.680 1.00 83.62 80 GLU A CA 1
ATOM 629 C C . GLU A 1 80 ? 17.013 4.778 -16.399 1.00 83.62 80 GLU A C 1
ATOM 631 O O . GLU A 1 80 ? 17.619 3.891 -15.798 1.00 83.62 80 GLU A O 1
ATOM 636 N N . PHE A 1 81 ? 16.687 4.702 -17.686 1.00 82.31 81 PHE A N 1
ATOM 637 C CA . PHE A 1 81 ? 17.066 3.605 -18.566 1.00 82.31 81 PHE A CA 1
ATOM 638 C C . PHE A 1 81 ? 18.116 4.084 -19.564 1.00 82.31 81 PHE A C 1
ATOM 640 O O . PHE A 1 81 ? 18.053 5.196 -20.099 1.00 82.31 81 PHE A O 1
ATOM 647 N N . LYS A 1 82 ? 19.106 3.242 -19.832 1.00 83.31 82 LYS A N 1
ATOM 648 C CA . LYS A 1 82 ? 20.158 3.506 -20.816 1.00 83.31 82 LYS A CA 1
ATOM 649 C C . LYS A 1 82 ? 19.697 3.117 -22.211 1.00 83.31 82 LYS A C 1
ATOM 651 O O . LYS A 1 82 ? 18.915 2.190 -22.359 1.00 83.31 82 LYS A O 1
ATOM 656 N N . THR A 1 83 ? 20.292 3.713 -23.248 1.00 77.06 83 THR A N 1
ATOM 657 C CA . THR A 1 83 ? 19.998 3.364 -24.657 1.00 77.06 83 THR A CA 1
ATOM 658 C C . THR A 1 83 ? 20.113 1.867 -24.969 1.00 77.06 83 THR A C 1
ATOM 660 O O . THR A 1 83 ? 19.422 1.373 -25.847 1.00 77.06 83 THR A O 1
ATOM 663 N N . GLU A 1 84 ? 20.994 1.141 -24.272 1.00 81.06 84 GLU A N 1
ATOM 664 C CA . GLU A 1 84 ? 21.193 -0.308 -24.443 1.00 81.06 84 GLU A CA 1
ATOM 665 C C . GLU A 1 84 ? 20.016 -1.165 -23.941 1.00 81.06 84 GLU A C 1
ATOM 667 O O . GLU A 1 84 ? 19.973 -2.359 -24.224 1.00 81.06 84 GLU A O 1
ATOM 672 N N . GLU A 1 85 ? 19.068 -0.558 -23.223 1.00 78.88 85 GLU A N 1
ATOM 673 C CA . GLU A 1 85 ? 17.851 -1.182 -22.692 1.00 78.88 85 GLU A CA 1
ATOM 674 C C . GLU A 1 85 ? 16.633 -0.968 -23.607 1.00 78.88 85 GLU A C 1
ATOM 676 O O . GLU A 1 85 ? 15.508 -1.279 -23.216 1.00 78.88 85 GLU A O 1
ATOM 681 N N . PHE A 1 86 ? 16.862 -0.462 -24.826 1.00 76.12 86 PHE A N 1
ATOM 682 C CA . PHE A 1 86 ? 15.842 -0.233 -25.847 1.00 76.12 86 PHE A CA 1
ATOM 683 C C . PHE A 1 86 ? 16.118 -1.054 -27.116 1.00 76.12 86 PHE A C 1
ATOM 685 O O . PHE A 1 86 ? 17.259 -1.133 -27.577 1.00 76.12 86 PHE A O 1
ATOM 692 N N . ASP A 1 87 ? 15.067 -1.613 -27.719 1.00 74.38 87 ASP A N 1
ATOM 693 C CA . ASP A 1 87 ? 15.066 -2.182 -29.071 1.00 74.38 87 ASP A CA 1
ATOM 694 C C . ASP A 1 87 ? 14.054 -1.412 -29.933 1.00 74.38 87 ASP A C 1
ATOM 696 O O . ASP A 1 87 ? 12.861 -1.419 -29.659 1.00 74.38 87 ASP A O 1
ATOM 700 N N . ASN A 1 88 ? 14.525 -0.719 -30.974 1.00 70.94 88 ASN A N 1
ATOM 701 C CA . ASN A 1 88 ? 13.698 0.129 -31.850 1.00 70.94 88 ASN A CA 1
ATOM 702 C C . ASN A 1 88 ? 12.833 1.167 -31.102 1.00 70.94 88 ASN A C 1
ATOM 704 O O . ASN A 1 88 ? 11.658 1.327 -31.419 1.00 70.94 88 ASN A O 1
ATOM 708 N N . ASP A 1 89 ? 13.428 1.877 -30.137 1.00 66.88 89 ASP A N 1
ATOM 709 C CA . ASP A 1 89 ? 12.765 2.873 -29.275 1.00 66.88 89 ASP A CA 1
ATOM 710 C C . ASP A 1 89 ? 11.710 2.294 -28.303 1.00 66.88 89 ASP A C 1
ATOM 712 O O . ASP A 1 89 ? 11.061 3.047 -27.577 1.00 66.88 89 ASP A O 1
ATOM 716 N N . GLU A 1 90 ? 11.583 0.966 -28.219 1.00 67.56 90 GLU A N 1
ATOM 717 C CA . GLU A 1 90 ? 10.761 0.262 -27.229 1.00 67.56 90 GLU A CA 1
ATOM 718 C C . GLU A 1 90 ? 11.647 -0.294 -26.104 1.00 67.56 90 GLU A C 1
ATOM 720 O O . GLU A 1 90 ? 12.759 -0.760 -26.355 1.00 67.56 90 GLU A O 1
ATOM 725 N N . LEU A 1 91 ? 11.182 -0.238 -24.849 1.00 72.75 91 LEU A N 1
ATOM 726 C CA . LEU A 1 91 ? 11.894 -0.857 -23.724 1.00 72.75 91 LEU A CA 1
ATOM 727 C C . LEU A 1 91 ? 11.996 -2.368 -23.951 1.00 72.75 91 LEU A C 1
ATOM 729 O O . LEU A 1 91 ? 11.000 -3.018 -24.256 1.00 72.75 91 LEU A O 1
ATOM 733 N N . ILE A 1 92 ? 13.189 -2.933 -23.755 1.00 77.00 92 ILE A N 1
ATOM 734 C CA . ILE A 1 92 ? 13.386 -4.381 -23.851 1.00 77.00 92 ILE A CA 1
ATOM 735 C C . ILE A 1 92 ? 12.505 -5.077 -22.806 1.00 77.00 92 ILE A C 1
ATOM 737 O O . ILE A 1 92 ? 12.554 -4.753 -21.611 1.00 77.00 92 ILE A O 1
ATOM 741 N N . ASP A 1 93 ? 11.741 -6.072 -23.265 1.00 66.81 93 ASP A N 1
ATOM 742 C CA . ASP A 1 93 ? 10.924 -6.942 -22.419 1.00 66.81 93 ASP A CA 1
ATOM 743 C C . ASP A 1 93 ? 11.730 -7.438 -21.206 1.00 66.81 93 ASP A C 1
ATOM 745 O O . ASP A 1 93 ? 12.813 -8.016 -21.331 1.00 66.81 93 ASP A O 1
ATOM 749 N N . GLY A 1 94 ? 11.191 -7.198 -20.009 1.00 70.50 94 GLY A N 1
ATOM 750 C CA . GLY A 1 94 ? 11.799 -7.585 -18.736 1.00 70.50 94 GLY A CA 1
ATOM 751 C C . GLY A 1 94 ? 12.485 -6.453 -17.962 1.00 70.50 94 GLY A C 1
ATOM 752 O O . GLY A 1 94 ? 12.476 -6.502 -16.731 1.00 70.50 94 GLY A O 1
ATOM 753 N N . CYS A 1 95 ? 13.012 -5.401 -18.608 1.00 76.62 95 CYS A N 1
ATOM 754 C CA . CYS A 1 95 ? 13.577 -4.249 -17.881 1.00 76.62 95 CYS A CA 1
ATOM 755 C C . CYS A 1 95 ? 12.477 -3.490 -17.127 1.00 76.62 95 CYS A C 1
ATOM 757 O O . CYS A 1 95 ? 12.582 -3.259 -15.922 1.00 76.62 95 CYS A O 1
ATOM 759 N N . PHE A 1 96 ? 11.383 -3.182 -17.821 1.00 81.69 96 PHE A N 1
ATOM 760 C CA . PHE A 1 96 ? 10.212 -2.532 -17.236 1.00 81.69 96 PHE A CA 1
ATOM 761 C C . PHE A 1 96 ? 9.503 -3.423 -16.202 1.00 81.69 96 PHE A C 1
ATOM 763 O O . PHE A 1 96 ? 9.160 -2.971 -15.110 1.00 81.69 96 PHE A O 1
ATOM 770 N N . GLU A 1 97 ? 9.359 -4.721 -16.496 1.00 84.06 97 GLU A N 1
ATOM 771 C CA . GLU A 1 97 ? 8.763 -5.696 -15.571 1.00 84.06 97 GLU A CA 1
ATOM 772 C C . GLU A 1 97 ? 9.564 -5.829 -14.270 1.00 84.06 97 GLU A C 1
ATOM 774 O O . GLU A 1 97 ? 8.977 -5.979 -13.198 1.00 84.06 97 GLU A O 1
ATOM 779 N N . THR A 1 98 ? 10.896 -5.735 -14.349 1.00 87.31 98 THR A N 1
ATOM 780 C CA . THR A 1 98 ? 11.765 -5.745 -13.166 1.00 87.31 98 THR A CA 1
ATOM 781 C C . THR A 1 98 ? 11.483 -4.531 -12.284 1.00 87.31 98 THR A C 1
ATOM 783 O O . THR A 1 98 ? 11.260 -4.712 -11.091 1.00 87.31 98 THR A O 1
ATOM 786 N N . GLN A 1 99 ? 11.381 -3.323 -12.854 1.00 88.25 99 GLN A N 1
ATOM 787 C CA . GLN A 1 99 ? 11.065 -2.121 -12.066 1.00 88.25 99 GLN A CA 1
ATOM 788 C C . G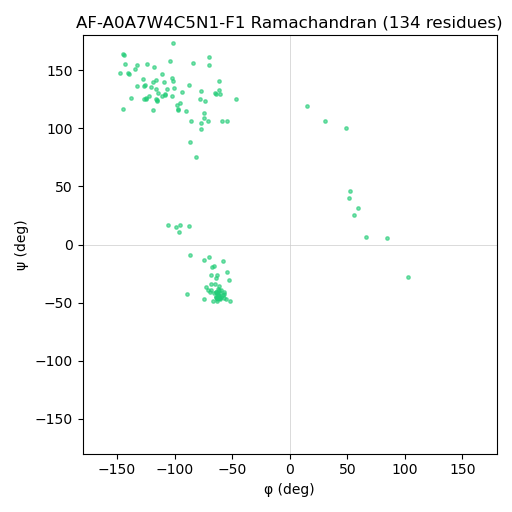LN A 1 99 ? 9.672 -2.192 -11.437 1.00 88.25 99 GLN A C 1
ATOM 790 O O . GLN A 1 99 ? 9.498 -1.861 -10.268 1.00 88.25 99 GLN A O 1
ATOM 795 N N . LEU A 1 100 ? 8.677 -2.698 -12.171 1.00 89.12 100 LEU A N 1
ATOM 796 C CA . LEU A 1 100 ? 7.340 -2.923 -11.620 1.00 89.12 100 LEU A CA 1
ATOM 797 C C . LEU A 1 100 ? 7.340 -3.935 -10.472 1.00 89.12 100 LEU A C 1
ATOM 799 O O . LEU A 1 100 ? 6.593 -3.774 -9.503 1.00 89.12 100 LEU A O 1
ATOM 803 N N . ASN A 1 101 ? 8.151 -4.987 -10.582 1.00 91.44 101 ASN A N 1
ATOM 804 C CA . ASN A 1 101 ? 8.306 -5.967 -9.519 1.00 91.44 101 ASN A CA 1
ATOM 805 C C . ASN A 1 101 ? 9.023 -5.367 -8.302 1.00 91.44 101 ASN A C 1
ATOM 807 O O . ASN A 1 101 ? 8.605 -5.629 -7.177 1.00 91.44 101 ASN A O 1
ATOM 811 N N . ASP A 1 102 ? 10.036 -4.528 -8.512 1.00 92.00 102 ASP A N 1
ATOM 812 C CA . ASP A 1 102 ? 10.737 -3.823 -7.438 1.00 92.00 102 ASP A CA 1
ATOM 813 C C . ASP A 1 102 ? 9.798 -2.856 -6.701 1.00 92.00 102 ASP A C 1
ATOM 815 O O . ASP A 1 102 ? 9.722 -2.893 -5.473 1.00 92.00 102 ASP A O 1
ATOM 819 N N . MET A 1 103 ? 8.990 -2.082 -7.432 1.00 93.50 103 MET A N 1
ATOM 820 C CA . MET A 1 103 ? 7.931 -1.240 -6.857 1.00 93.50 103 MET A CA 1
ATOM 821 C C . MET A 1 103 ? 6.927 -2.065 -6.038 1.00 93.50 103 MET A C 1
ATOM 823 O O . MET A 1 103 ? 6.544 -1.690 -4.931 1.00 93.50 103 MET A O 1
ATOM 827 N N . LYS A 1 104 ? 6.511 -3.232 -6.539 1.00 94.88 104 LYS A N 1
ATOM 828 C CA . LYS A 1 104 ? 5.616 -4.126 -5.793 1.00 94.88 104 LYS A CA 1
ATOM 829 C C . LYS A 1 104 ? 6.270 -4.657 -4.514 1.00 94.88 104 LYS A C 1
ATOM 831 O O . LYS A 1 104 ? 5.600 -4.755 -3.487 1.00 94.88 104 LYS A O 1
ATOM 836 N N . LEU A 1 105 ? 7.553 -5.015 -4.568 1.00 94.94 105 LEU A N 1
ATOM 837 C CA . LEU A 1 105 ? 8.313 -5.459 -3.398 1.00 94.94 105 LEU A CA 1
ATOM 838 C C . LEU A 1 105 ? 8.461 -4.344 -2.363 1.00 94.94 105 LEU A C 1
ATOM 840 O O . LEU A 1 105 ? 8.416 -4.632 -1.175 1.00 94.94 105 LEU A O 1
ATOM 844 N N . GLU A 1 106 ? 8.581 -3.087 -2.785 1.00 93.69 106 GLU A N 1
ATOM 845 C CA . GLU A 1 106 ? 8.586 -1.933 -1.884 1.00 93.69 106 GLU A CA 1
ATOM 846 C C . GLU A 1 106 ? 7.276 -1.830 -1.088 1.00 93.69 106 GLU A C 1
ATOM 848 O O . GLU A 1 106 ? 7.313 -1.726 0.138 1.00 93.69 106 GLU A O 1
ATOM 853 N N . VAL A 1 107 ? 6.123 -1.972 -1.755 1.00 94.00 107 VAL A N 1
ATOM 854 C CA . VAL A 1 107 ? 4.814 -2.017 -1.076 1.00 94.00 107 VAL A CA 1
ATOM 855 C C . VAL A 1 107 ? 4.749 -3.181 -0.084 1.00 94.00 107 VAL A C 1
ATOM 857 O O . VAL A 1 107 ? 4.303 -2.997 1.046 1.00 94.00 107 VAL A O 1
ATOM 860 N N . ILE A 1 108 ? 5.211 -4.373 -0.478 1.00 94.44 108 ILE A N 1
ATOM 861 C CA . ILE A 1 108 ? 5.218 -5.561 0.393 1.00 94.44 108 ILE A CA 1
ATOM 862 C C . ILE A 1 108 ? 6.123 -5.343 1.609 1.00 94.44 108 ILE A C 1
ATOM 864 O O . ILE A 1 108 ? 5.698 -5.588 2.731 1.00 94.44 108 ILE A O 1
ATOM 868 N N . ASN A 1 109 ? 7.333 -4.821 1.409 1.00 93.06 109 ASN A N 1
ATOM 869 C CA . ASN A 1 109 ? 8.256 -4.524 2.501 1.00 93.06 109 ASN A CA 1
ATOM 870 C C . ASN A 1 109 ? 7.665 -3.484 3.461 1.00 93.06 109 ASN A C 1
ATOM 872 O O . ASN A 1 109 ? 7.818 -3.616 4.671 1.00 93.06 109 ASN A O 1
ATOM 876 N N . CYS A 1 110 ? 6.963 -2.475 2.939 1.00 92.44 110 CYS A N 1
ATOM 877 C CA . CYS A 1 110 ? 6.263 -1.491 3.760 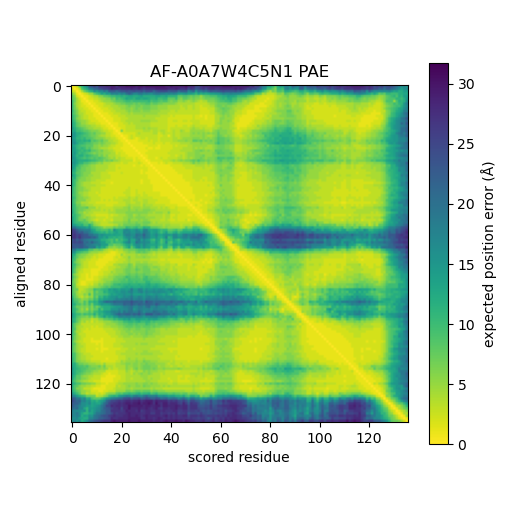1.00 92.44 110 CYS A CA 1
ATOM 878 C C . CYS A 1 110 ? 5.157 -2.148 4.607 1.00 92.44 110 CYS A C 1
ATOM 880 O O . CYS A 1 110 ? 5.043 -1.868 5.800 1.00 92.44 110 CYS A O 1
ATOM 882 N N . CYS A 1 111 ? 4.404 -3.090 4.026 1.00 92.06 111 CYS A N 1
ATOM 883 C CA . CYS A 1 111 ? 3.424 -3.894 4.760 1.00 92.06 111 CYS A CA 1
ATOM 884 C C . CYS A 1 111 ? 4.090 -4.726 5.870 1.00 92.06 111 CYS A C 1
ATOM 886 O O . CYS A 1 111 ? 3.614 -4.710 7.001 1.00 92.06 111 CYS A O 1
ATOM 888 N N . ASP A 1 112 ? 5.208 -5.395 5.573 1.00 90.12 112 ASP A N 1
ATOM 889 C CA . ASP A 1 112 ? 5.942 -6.253 6.518 1.00 90.12 112 ASP A CA 1
ATOM 890 C C . ASP A 1 112 ? 6.607 -5.468 7.663 1.00 90.12 112 ASP A C 1
ATOM 892 O O . ASP A 1 112 ? 6.858 -6.013 8.739 1.00 90.12 112 ASP A O 1
ATOM 896 N N . MET A 1 113 ? 6.922 -4.191 7.435 1.00 88.56 113 MET A N 1
ATOM 897 C CA . MET A 1 113 ? 7.482 -3.285 8.443 1.00 88.56 113 MET A CA 1
ATOM 898 C C . MET A 1 113 ? 6.413 -2.588 9.292 1.00 88.56 113 MET A C 1
ATOM 900 O O . MET A 1 113 ? 6.757 -1.931 10.278 1.00 88.56 113 MET A O 1
ATOM 904 N N . SER A 1 114 ? 5.138 -2.713 8.920 1.00 87.19 114 SER A N 1
ATOM 905 C CA . SER A 1 114 ? 4.032 -2.118 9.659 1.00 87.19 114 SER A CA 1
ATOM 906 C C . SER A 1 114 ? 3.805 -2.813 11.002 1.00 87.19 114 SER A C 1
ATOM 908 O O . SER A 1 114 ? 4.111 -3.989 11.192 1.00 87.19 114 SER A O 1
ATOM 910 N N . LEU A 1 115 ? 3.224 -2.076 11.950 1.00 86.88 115 LEU A N 1
ATOM 911 C CA . LEU A 1 115 ? 2.767 -2.627 13.228 1.00 86.88 115 LEU A CA 1
ATOM 912 C C . LEU A 1 115 ? 1.475 -3.446 13.080 1.00 86.88 115 LEU A C 1
ATOM 914 O O . LEU A 1 115 ? 1.103 -4.171 14.004 1.00 86.88 115 LEU A O 1
ATOM 918 N N . TYR A 1 116 ? 0.801 -3.335 11.934 1.00 89.19 116 TYR A N 1
ATOM 919 C CA . TYR A 1 116 ? -0.469 -3.994 11.659 1.00 89.19 116 TYR A CA 1
ATOM 920 C C . TYR A 1 116 ? -0.311 -5.204 10.742 1.00 89.19 116 TYR A C 1
ATOM 922 O O . TYR A 1 116 ? 0.618 -5.296 9.943 1.00 89.19 116 TYR A O 1
ATOM 930 N N . GLU A 1 117 ? -1.282 -6.114 10.804 1.00 91.12 117 GLU A N 1
ATOM 931 C CA . GLU A 1 117 ? -1.404 -7.184 9.820 1.00 91.12 117 GLU A CA 1
ATOM 932 C C . GLU A 1 117 ? -2.014 -6.620 8.530 1.00 91.12 117 GLU A C 1
ATOM 934 O O . GLU A 1 117 ? -3.215 -6.343 8.460 1.00 91.12 117 GLU A O 1
ATOM 939 N N . ILE A 1 118 ? -1.175 -6.438 7.507 1.00 92.44 118 ILE A N 1
ATOM 940 C CA . ILE A 1 118 ? -1.554 -5.845 6.221 1.00 92.44 118 ILE A CA 1
ATOM 941 C C . ILE A 1 118 ? -1.435 -6.882 5.107 1.00 92.44 118 ILE A C 1
ATOM 943 O O . ILE A 1 118 ? -0.409 -7.535 4.941 1.00 92.44 118 ILE A O 1
ATOM 947 N N . THR A 1 119 ? -2.483 -7.005 4.295 1.00 91.81 119 THR A N 1
ATOM 948 C CA . THR A 1 119 ? -2.508 -7.859 3.106 1.00 91.81 119 THR A CA 1
ATOM 949 C C . THR A 1 119 ? -2.652 -7.017 1.843 1.00 91.81 119 THR A C 1
ATOM 951 O O . THR A 1 119 ? -3.626 -6.282 1.685 1.00 91.81 119 THR A O 1
ATOM 954 N N . LEU A 1 120 ? -1.725 -7.179 0.897 1.00 93.31 120 LEU A N 1
ATOM 955 C CA . LEU A 1 120 ? -1.844 -6.638 -0.459 1.00 93.31 120 LEU A CA 1
ATOM 956 C C . LEU A 1 120 ? -2.855 -7.463 -1.272 1.00 93.31 120 LEU A C 1
ATOM 958 O O . LEU A 1 120 ? -2.607 -8.626 -1.589 1.00 93.31 120 LEU A O 1
ATOM 962 N N . ILE A 1 121 ? -3.988 -6.858 -1.628 1.00 93.19 121 ILE A N 1
ATOM 963 C CA . ILE A 1 121 ? -5.099 -7.520 -2.333 1.00 93.19 121 ILE A CA 1
ATOM 964 C C . ILE A 1 121 ? -4.938 -7.440 -3.846 1.00 93.19 121 ILE A C 1
ATOM 966 O O . ILE A 1 121 ? -5.179 -8.412 -4.564 1.00 93.19 121 ILE A O 1
ATOM 970 N N . SER A 1 122 ? -4.536 -6.277 -4.347 1.00 92.25 122 SER A N 1
ATOM 971 C CA . SER A 1 122 ? -4.321 -6.066 -5.774 1.00 92.25 122 SER A CA 1
ATOM 972 C C . SER A 1 122 ? -3.197 -5.080 -6.008 1.00 92.25 122 SER A C 1
ATOM 974 O O . SER A 1 122 ? -3.031 -4.134 -5.245 1.00 92.25 122 SER A O 1
ATOM 976 N N . TYR A 1 123 ? -2.476 -5.284 -7.102 1.00 92.00 123 TYR A N 1
ATOM 977 C CA . TYR A 1 123 ? -1.450 -4.383 -7.598 1.00 92.00 123 TYR A CA 1
ATOM 978 C C . TYR A 1 123 ? -1.612 -4.294 -9.110 1.00 92.00 123 TYR A C 1
ATOM 980 O O . TYR A 1 123 ? -1.659 -5.321 -9.791 1.00 92.00 123 TYR A O 1
ATOM 988 N N . SER A 1 124 ? -1.733 -3.080 -9.620 1.00 88.69 124 SER A N 1
ATOM 989 C CA . SER A 1 124 ? -1.945 -2.789 -11.032 1.00 88.69 124 SER A CA 1
ATOM 990 C C . SER A 1 124 ? -1.189 -1.530 -11.414 1.00 88.69 124 SER A C 1
ATOM 992 O O . SER A 1 124 ? -0.945 -0.666 -10.584 1.00 88.69 124 SER A O 1
ATOM 994 N N . TRP A 1 125 ? -0.855 -1.402 -12.682 1.00 86.06 125 TRP A N 1
ATOM 995 C CA . TRP A 1 125 ? -0.265 -0.201 -13.248 1.00 86.06 125 TRP A CA 1
ATOM 996 C C . TRP A 1 125 ? -0.997 0.084 -14.561 1.00 86.06 125 TRP A C 1
ATOM 998 O O . TRP A 1 125 ? -1.554 -0.837 -15.169 1.00 86.06 125 TRP A O 1
ATOM 1008 N N . ALA A 1 126 ? -1.071 1.354 -14.943 1.00 67.25 126 ALA A N 1
ATOM 1009 C CA . ALA A 1 126 ? -1.606 1.761 -16.235 1.00 67.25 126 ALA A CA 1
ATOM 1010 C C . ALA A 1 126 ? -0.438 2.194 -17.120 1.00 67.25 126 ALA A C 1
ATOM 1012 O O . ALA A 1 126 ? 0.438 2.929 -16.667 1.00 67.25 126 ALA A O 1
ATOM 1013 N N . ASP A 1 127 ? -0.437 1.711 -18.357 1.00 56.66 127 ASP A N 1
ATOM 1014 C CA . ASP A 1 127 ? 0.515 2.103 -19.391 1.00 56.66 127 ASP A CA 1
ATOM 1015 C C . ASP A 1 127 ? 0.037 3.423 -20.015 1.00 56.66 127 ASP A C 1
ATOM 1017 O O . ASP A 1 127 ? -0.589 3.432 -21.072 1.00 56.66 127 ASP A O 1
ATOM 1021 N N . ASP A 1 128 ? 0.206 4.541 -19.304 1.00 47.41 128 ASP A N 1
ATOM 1022 C CA . ASP A 1 128 ? -0.079 5.868 -19.866 1.00 47.41 128 ASP A CA 1
ATOM 1023 C C . ASP A 1 128 ? 1.176 6.375 -20.606 1.00 47.41 128 ASP A C 1
ATOM 1025 O O . ASP A 1 128 ? 2.068 6.989 -20.032 1.00 47.41 128 ASP A O 1
ATOM 1029 N N . GLU A 1 129 ? 1.241 6.008 -21.887 1.00 39.09 129 GLU A N 1
ATOM 1030 C CA . GLU A 1 129 ? 2.013 6.553 -23.019 1.00 39.09 129 GLU A CA 1
ATOM 1031 C C . GLU A 1 129 ? 3.211 7.524 -22.776 1.00 39.09 129 GLU A C 1
ATOM 1033 O O . GLU A 1 129 ? 3.057 8.679 -22.390 1.00 39.09 129 GLU A O 1
ATOM 1038 N N . LEU A 1 130 ? 4.394 7.066 -23.225 1.00 40.88 130 LEU A N 1
ATOM 1039 C CA . LEU A 1 130 ? 5.497 7.756 -23.942 1.00 40.88 130 LEU A CA 1
ATOM 1040 C C . LEU A 1 130 ? 6.081 9.117 -23.457 1.00 40.88 130 LEU A C 1
ATOM 1042 O O . LEU A 1 130 ? 5.645 10.198 -23.841 1.00 40.88 130 LEU A O 1
ATOM 1046 N N . VAL A 1 131 ? 7.230 9.000 -22.775 1.00 44.28 131 VAL A N 1
ATOM 1047 C CA . VAL A 1 131 ? 8.555 9.647 -22.983 1.00 44.28 131 VAL A CA 1
ATOM 1048 C C . VAL A 1 131 ? 8.622 11.062 -23.590 1.00 44.28 131 VAL A C 1
ATOM 1050 O O . VAL A 1 131 ? 8.631 11.242 -24.809 1.00 44.28 131 VAL A O 1
ATOM 1053 N N . GLU A 1 132 ? 8.922 12.063 -22.755 1.00 40.53 132 GLU A N 1
ATOM 1054 C CA . GLU A 1 132 ? 9.686 13.230 -23.218 1.00 40.53 132 GLU A CA 1
ATOM 1055 C C . GLU A 1 132 ? 11.173 12.850 -23.321 1.00 40.53 132 GLU A C 1
ATOM 1057 O O . GLU A 1 132 ? 11.905 12.828 -22.331 1.00 40.53 132 GLU A O 1
ATOM 1062 N N . ILE A 1 133 ? 11.644 12.544 -24.534 1.00 46.69 133 ILE A N 1
ATOM 1063 C CA . ILE A 1 133 ? 13.082 12.454 -24.812 1.00 46.69 133 ILE A CA 1
ATOM 1064 C C . ILE A 1 133 ? 13.606 13.888 -24.758 1.00 46.69 133 ILE A C 1
ATOM 1066 O O . ILE A 1 133 ? 13.326 14.664 -25.670 1.00 46.69 133 ILE A O 1
ATOM 1070 N N . ILE A 1 134 ? 14.339 14.265 -23.707 1.00 42.78 134 ILE A N 1
ATOM 1071 C CA . ILE A 1 134 ? 15.006 15.572 -23.648 1.00 42.78 134 ILE A CA 1
ATOM 1072 C C . ILE A 1 134 ? 16.226 15.505 -24.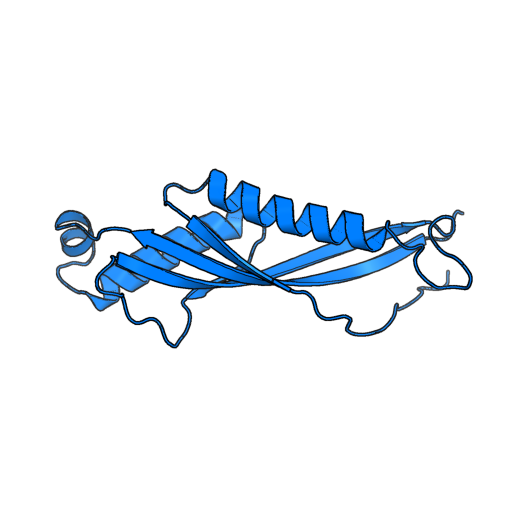578 1.00 42.78 134 ILE A C 1
ATOM 1074 O O . ILE A 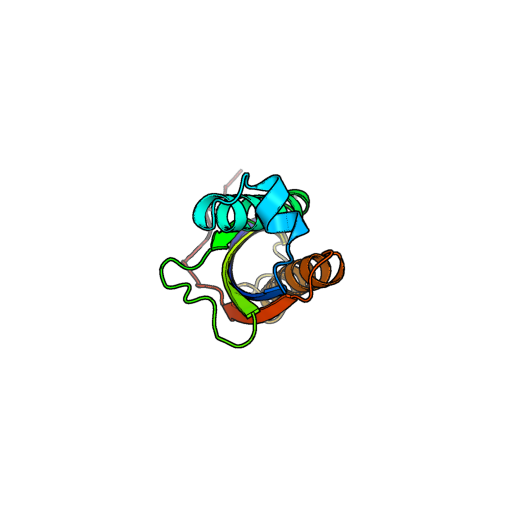1 134 ? 17.199 14.825 -24.242 1.00 42.78 134 ILE A O 1
ATOM 1078 N N . PRO A 1 135 ? 16.231 16.184 -25.741 1.00 42.00 135 PRO A N 1
ATOM 1079 C CA . PRO A 1 135 ? 17.421 16.253 -26.569 1.00 42.00 135 PRO A CA 1
ATOM 1080 C C . PRO A 1 135 ? 18.382 17.268 -25.938 1.00 42.00 135 PRO A C 1
ATOM 1082 O O . PRO A 1 135 ? 17.970 18.382 -25.601 1.00 42.00 135 PRO A O 1
ATOM 1085 N N . ASN A 1 136 ? 19.655 16.893 -25.799 1.00 45.97 136 ASN A N 1
ATOM 1086 C CA . ASN A 1 136 ? 20.741 17.845 -25.533 1.00 45.97 136 ASN A CA 1
ATOM 1087 C C . ASN A 1 136 ? 20.985 18.770 -26.733 1.00 45.97 136 ASN A C 1
ATOM 1089 O O . ASN A 1 136 ? 21.032 18.255 -27.875 1.00 45.97 136 ASN A O 1
#

Solvent-accessible surface area (backbone atoms only — not comparable to full-atom values): 8025 Å² total; per-residue (Å²): 134,85,64,65,49,66,45,78,47,53,35,42,36,32,36,37,35,50,57,84,86,49,75,63,53,31,54,79,28,76,70,34,67,70,51,31,52,51,54,50,53,50,54,53,35,53,63,36,46,77,70,68,30,52,60,42,71,37,95,80,60,59,77,41,100,80,34,36,42,45,30,40,32,43,41,71,50,76,47,80,43,51,59,90,52,41,56,94,92,36,75,38,89,56,60,65,56,49,53,54,48,50,55,50,48,50,55,50,50,53,33,74,69,43,97,53,58,55,44,81,75,47,79,48,68,67,90,80,78,83,76,81,78,80,80,132

pLDDT: mean 81.69, std 14.19, range [39.09, 94.94]

Radius of gyration: 19.31 Å; Cα contacts (8 Å, |Δi|>4): 182; chains: 1; bounding box: 45×27×57 Å

Foldseek 3Di:
DFFKFKDKWKKKFKKKWADDDDVVLCVVQVNDPVSSVVVVQVLLQVLQVVLVKGKGWDPPDDCPPRRITMIMIMDMDMDMDTPVQDDPNHGNPPPVVVVLVVSVVSVVVSCVPDPTNMDTPDMGTDPPDDGDRDDD